Protein AF-A0A9R0I120-F1 (afdb_monomer_lite)

Sequence (129 aa):
FSVPKHRFILWLTMLDRLKTKVRLYKLKVGSDDLCPLCGSMTETINHLFFECHFGAHCKTQIMNWLGFQNSRNSVAALLKWIHRYAKSKFQKATMYTAVACLVYHIWRARNSSVWNAHVPVIKHTVNTI

Foldseek 3Di:
DADPLLVVLLVCLVVQNDPQLVVCVVVVHDDDQAQLQQRPDGGGSLCLQCVPPLNVLLVQVLQVVVVHDDPDSHLVVQLVCLVVPPPDPVSSVVSVRSSSLSSSLSVVQSVCCVPVVDRDDSVVSSVVD

pLDDT: mean 92.54, std 5.35, range [51.47, 97.06]

Structure (mmCIF, N/CA/C/O backbone):
data_AF-A0A9R0I120-F1
#
_entry.id   AF-A0A9R0I120-F1
#
loop_
_atom_site.group_PDB
_atom_site.id
_atom_site.type_symbol
_atom_site.label_atom_id
_atom_site.label_alt_id
_atom_site.label_comp_id
_atom_site.label_asym_id
_atom_site.label_entity_id
_atom_site.label_seq_id
_atom_site.pdbx_PDB_ins_code
_atom_site.Cartn_x
_atom_site.Cartn_y
_atom_site.Cartn_z
_atom_site.occupancy
_atom_site.B_iso_or_equiv
_atom_site.auth_seq_id
_atom_site.auth_comp_id
_atom_site.auth_asym_id
_atom_site.auth_atom_id
_atom_site.pdbx_PDB_model_num
ATOM 1 N N . PHE A 1 1 ? -5.678 -8.903 16.489 1.00 51.47 1 PHE A N 1
ATOM 2 C CA . PHE A 1 1 ? -4.224 -9.147 16.394 1.00 51.47 1 PHE A CA 1
ATOM 3 C C . PHE A 1 1 ? -3.781 -8.850 14.971 1.00 51.47 1 PHE A C 1
ATOM 5 O O . PHE A 1 1 ? -4.481 -9.265 14.061 1.00 51.47 1 PHE A O 1
ATOM 12 N N . SER A 1 2 ? -2.686 -8.113 14.759 1.00 69.44 2 SER A N 1
ATOM 13 C CA . SER A 1 2 ? -2.144 -7.869 13.413 1.00 69.44 2 SER A CA 1
ATOM 14 C C . SER A 1 2 ? -0.853 -8.656 13.205 1.00 69.44 2 SER A C 1
ATOM 16 O O . SER A 1 2 ? 0.029 -8.660 14.066 1.00 69.44 2 SER A O 1
ATOM 18 N N . VAL A 1 3 ? -0.758 -9.339 12.062 1.00 88.38 3 VAL A N 1
ATOM 19 C CA . VAL A 1 3 ? 0.383 -10.192 11.705 1.00 88.38 3 VAL A CA 1
ATOM 20 C C . VAL A 1 3 ? 1.663 -9.340 11.655 1.00 88.38 3 VAL A C 1
ATOM 22 O O . VAL A 1 3 ? 1.656 -8.291 11.000 1.00 88.38 3 VAL A O 1
ATOM 25 N N . PRO A 1 4 ? 2.780 -9.754 12.291 1.00 91.62 4 PRO A N 1
ATOM 26 C CA . PRO A 1 4 ? 4.009 -8.956 12.346 1.00 91.62 4 PRO A CA 1
ATOM 27 C C . PRO A 1 4 ? 4.514 -8.492 10.974 1.00 91.62 4 PRO A C 1
ATOM 29 O O . PRO A 1 4 ? 4.862 -7.324 10.806 1.00 91.62 4 PRO A O 1
ATOM 32 N N . LYS A 1 5 ? 4.457 -9.371 9.961 1.00 92.50 5 LYS A N 1
ATOM 33 C CA . LYS A 1 5 ? 4.834 -9.049 8.574 1.00 92.50 5 LYS A CA 1
ATOM 34 C C . LYS A 1 5 ? 4.011 -7.888 8.001 1.00 92.50 5 LYS A C 1
ATOM 36 O O . LYS A 1 5 ? 4.568 -7.017 7.339 1.00 92.50 5 LYS A O 1
ATOM 41 N N . HIS A 1 6 ? 2.710 -7.831 8.295 1.00 95.50 6 HIS A N 1
ATOM 42 C CA . HIS A 1 6 ? 1.822 -6.780 7.787 1.00 95.50 6 HIS A CA 1
ATOM 43 C C . HIS A 1 6 ? 2.159 -5.432 8.428 1.00 95.50 6 HIS A C 1
ATOM 45 O O . HIS A 1 6 ? 2.283 -4.419 7.741 1.00 95.50 6 HIS A O 1
ATOM 51 N N . ARG A 1 7 ? 2.385 -5.430 9.748 1.00 93.75 7 ARG A N 1
ATOM 52 C CA . ARG A 1 7 ? 2.800 -4.229 10.490 1.00 93.75 7 ARG A CA 1
ATOM 53 C C . ARG A 1 7 ? 4.134 -3.689 9.989 1.00 93.75 7 ARG A C 1
ATOM 55 O O . ARG A 1 7 ? 4.279 -2.480 9.859 1.00 93.75 7 ARG A O 1
ATOM 62 N N . PHE A 1 8 ? 5.086 -4.575 9.708 1.00 95.75 8 PHE A N 1
ATOM 63 C CA . PHE A 1 8 ? 6.408 -4.189 9.228 1.00 95.75 8 PHE A CA 1
ATOM 64 C C . PHE A 1 8 ? 6.346 -3.508 7.856 1.00 95.75 8 PHE A C 1
ATOM 66 O O . PHE A 1 8 ? 6.899 -2.423 7.685 1.00 95.75 8 PHE A O 1
ATOM 73 N N . ILE A 1 9 ? 5.608 -4.085 6.900 1.00 97.00 9 ILE A N 1
ATOM 74 C CA . ILE A 1 9 ? 5.418 -3.457 5.583 1.00 97.00 9 ILE A CA 1
ATOM 75 C C . ILE A 1 9 ? 4.661 -2.132 5.707 1.00 97.00 9 ILE A C 1
ATOM 77 O O . ILE A 1 9 ? 5.053 -1.149 5.078 1.00 97.00 9 ILE A O 1
ATOM 81 N N . LEU A 1 10 ? 3.629 -2.059 6.555 1.00 96.62 10 LEU A N 1
ATOM 82 C CA . LEU A 1 10 ? 2.922 -0.803 6.806 1.00 96.62 10 LEU A CA 1
ATOM 83 C C . LEU A 1 10 ? 3.851 0.270 7.396 1.00 96.62 10 LEU A C 1
ATOM 85 O O . LEU A 1 10 ? 3.807 1.422 6.975 1.00 96.62 10 LEU A O 1
ATOM 89 N N . TRP A 1 11 ? 4.722 -0.097 8.334 1.00 96.69 11 TRP A N 1
ATOM 90 C CA . TRP A 1 11 ? 5.704 0.819 8.912 1.00 96.69 11 TRP A CA 1
ATOM 91 C C . TRP A 1 11 ? 6.698 1.337 7.864 1.00 96.69 11 TRP A C 1
ATOM 93 O O . TRP A 1 11 ? 6.897 2.546 7.761 1.00 96.69 11 TRP A O 1
ATOM 103 N N . LEU A 1 12 ? 7.246 0.457 7.019 1.00 97.00 12 LEU A N 1
ATOM 104 C CA . LEU A 1 12 ? 8.103 0.873 5.901 1.00 97.00 12 LEU A CA 1
ATOM 105 C C . LEU A 1 12 ? 7.367 1.769 4.901 1.00 97.00 12 LEU A C 1
ATOM 107 O O . LEU A 1 12 ? 7.966 2.695 4.360 1.00 97.00 12 LEU A O 1
ATOM 111 N N . THR A 1 13 ? 6.076 1.514 4.679 1.00 96.44 13 THR A N 1
ATOM 112 C CA . THR A 1 13 ? 5.219 2.355 3.832 1.00 96.44 13 THR A CA 1
ATOM 113 C C . THR A 1 13 ? 5.129 3.771 4.392 1.00 96.44 13 THR A C 1
ATOM 115 O O . THR A 1 13 ? 5.295 4.739 3.659 1.00 96.44 13 THR A O 1
ATOM 118 N N . MET A 1 14 ? 4.929 3.901 5.706 1.00 96.00 14 MET A N 1
ATOM 119 C CA . MET A 1 14 ? 4.825 5.199 6.380 1.00 96.00 14 MET A CA 1
ATOM 120 C C . MET A 1 14 ? 6.134 5.990 6.407 1.00 96.00 14 MET A C 1
ATOM 122 O O . MET A 1 14 ? 6.094 7.214 6.490 1.00 96.00 14 MET A O 1
ATOM 126 N N . LEU A 1 15 ? 7.277 5.309 6.338 1.00 95.31 15 LEU A N 1
ATOM 127 C CA . LEU A 1 15 ? 8.597 5.939 6.277 1.00 95.31 15 LEU A CA 1
ATOM 128 C C . LEU A 1 15 ? 9.070 6.237 4.852 1.00 95.31 15 LEU A C 1
ATOM 130 O O . LEU A 1 15 ? 10.201 6.685 4.686 1.00 95.31 15 LEU A O 1
ATOM 134 N N . ASP A 1 16 ? 8.259 5.920 3.842 1.00 93.19 16 ASP A N 1
ATOM 135 C CA . ASP A 1 16 ? 8.680 5.909 2.445 1.00 93.19 16 ASP A CA 1
ATOM 136 C C . ASP A 1 16 ? 9.988 5.126 2.250 1.00 93.19 16 ASP A C 1
ATOM 138 O O . ASP A 1 16 ? 10.972 5.623 1.711 1.00 93.19 16 ASP A O 1
ATOM 142 N N . ARG A 1 17 ? 10.042 3.892 2.781 1.00 94.50 17 ARG A N 1
ATOM 143 C CA . ARG A 1 17 ? 11.224 2.997 2.794 1.00 94.50 17 ARG A CA 1
ATOM 144 C C . ARG A 1 17 ? 11.061 1.710 1.979 1.00 94.50 17 ARG A C 1
ATOM 146 O O . ARG A 1 17 ? 11.949 0.860 1.990 1.00 94.50 17 ARG A O 1
ATOM 153 N N . LEU A 1 18 ? 9.956 1.559 1.252 1.00 94.88 18 LEU A N 1
ATOM 154 C CA . LEU A 1 18 ? 9.762 0.430 0.339 1.00 94.88 18 LEU A CA 1
ATOM 155 C C . LEU A 1 18 ? 10.608 0.576 -0.935 1.00 94.88 18 LEU A C 1
ATOM 157 O O . LEU A 1 18 ? 10.896 1.686 -1.385 1.00 94.88 18 LEU A O 1
ATOM 161 N N . LYS A 1 19 ? 10.992 -0.564 -1.525 1.00 93.75 19 LYS A N 1
ATOM 162 C CA . LYS A 1 19 ? 11.772 -0.654 -2.774 1.00 93.75 19 LYS A CA 1
ATOM 163 C C . LYS A 1 19 ? 10.872 -0.505 -4.008 1.00 93.75 19 LYS A C 1
ATOM 165 O O . LYS A 1 19 ? 10.738 -1.435 -4.806 1.00 93.75 19 LYS A O 1
ATOM 170 N N . THR A 1 20 ? 10.214 0.641 -4.123 1.00 94.25 20 THR A N 1
ATOM 171 C CA . THR A 1 20 ? 9.401 1.000 -5.292 1.00 94.25 20 THR A CA 1
ATOM 172 C C . THR A 1 20 ? 10.272 1.184 -6.539 1.00 94.25 20 THR A C 1
ATOM 174 O O . THR A 1 20 ? 11.457 1.523 -6.426 1.00 94.25 20 THR A O 1
ATOM 177 N N . LYS A 1 21 ? 9.711 0.974 -7.736 1.00 92.88 21 LYS A N 1
ATOM 178 C CA . LYS A 1 21 ? 10.431 1.124 -9.009 1.00 92.88 21 LYS A CA 1
ATOM 179 C C . LYS A 1 21 ? 11.039 2.513 -9.176 1.00 92.88 21 LYS A C 1
ATOM 181 O O . LYS A 1 21 ? 12.201 2.586 -9.547 1.00 92.88 21 LYS A O 1
ATOM 186 N N . VAL A 1 22 ? 10.360 3.590 -8.764 1.00 94.69 22 VAL A N 1
ATOM 187 C CA . VAL A 1 22 ? 10.939 4.951 -8.816 1.00 94.69 22 VAL A CA 1
ATOM 188 C C . VAL A 1 22 ? 12.260 5.076 -8.049 1.00 94.69 22 VAL A C 1
ATOM 190 O O . VAL A 1 22 ? 13.156 5.816 -8.448 1.00 94.69 22 VAL A O 1
ATOM 193 N N . ARG A 1 23 ? 12.426 4.338 -6.945 1.00 93.19 23 ARG A N 1
ATOM 194 C CA . ARG A 1 23 ? 13.666 4.359 -6.156 1.00 93.19 23 ARG A CA 1
ATOM 195 C C . ARG A 1 23 ? 14.731 3.456 -6.740 1.00 93.19 23 ARG A C 1
ATOM 197 O O . ARG A 1 23 ? 15.895 3.836 -6.747 1.00 93.19 23 ARG A O 1
ATOM 204 N N . LEU A 1 24 ? 14.336 2.277 -7.210 1.00 92.88 24 LEU A N 1
ATOM 205 C CA . LEU A 1 24 ? 15.249 1.351 -7.876 1.00 92.88 24 LEU A CA 1
ATOM 206 C C . LEU A 1 24 ? 15.813 1.978 -9.155 1.00 92.88 24 LEU A C 1
ATOM 208 O O . LEU A 1 24 ? 17.024 1.963 -9.350 1.00 92.88 24 LEU A O 1
ATOM 212 N N . TYR A 1 25 ? 14.969 2.653 -9.934 1.00 93.06 25 TYR A N 1
ATOM 213 C CA . TYR A 1 25 ? 15.364 3.373 -11.139 1.00 93.06 25 TYR A CA 1
ATOM 214 C C . TYR A 1 25 ? 16.376 4.490 -10.844 1.00 93.06 25 TYR A C 1
ATOM 216 O O . TYR A 1 25 ? 17.411 4.578 -11.499 1.00 93.06 25 TYR A O 1
ATOM 224 N N .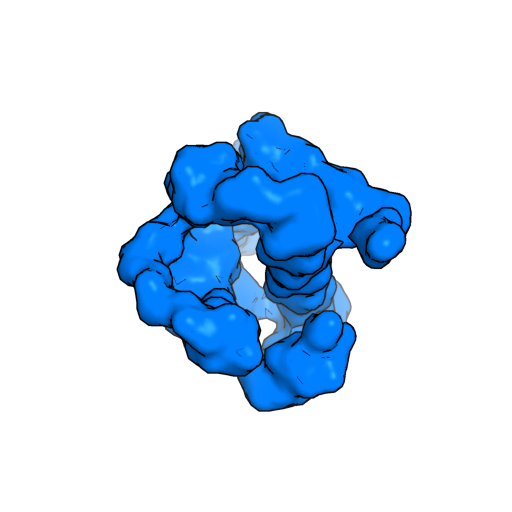 LYS A 1 26 ? 16.169 5.277 -9.774 1.00 92.12 26 LYS A N 1
ATOM 225 C CA . LYS A 1 26 ? 17.160 6.271 -9.302 1.00 92.12 26 LYS A CA 1
ATOM 226 C C . LYS A 1 26 ? 18.510 5.652 -8.919 1.00 92.12 26 LYS A C 1
ATOM 228 O O . LYS A 1 26 ? 19.536 6.312 -9.039 1.00 92.12 26 LYS A O 1
ATOM 233 N N . LEU A 1 27 ? 18.513 4.398 -8.471 1.00 92.56 27 LEU A N 1
ATOM 234 C CA . LEU A 1 27 ? 19.721 3.627 -8.166 1.00 92.56 27 LEU A CA 1
ATOM 235 C C . LEU A 1 27 ? 20.286 2.888 -9.392 1.00 92.56 27 LEU A C 1
ATOM 237 O O . LEU A 1 27 ? 21.201 2.085 -9.234 1.00 92.56 27 LEU A O 1
ATOM 241 N N . LYS A 1 28 ? 19.758 3.145 -10.599 1.00 92.62 28 LYS A N 1
ATOM 242 C CA . LYS A 1 28 ? 20.105 2.449 -11.851 1.00 92.62 28 LYS A CA 1
ATOM 243 C C . LYS A 1 28 ? 19.860 0.934 -11.797 1.00 92.62 28 LYS A C 1
ATOM 245 O O . LYS A 1 28 ? 20.550 0.158 -12.451 1.00 92.62 28 LYS A O 1
ATOM 250 N N . VAL A 1 29 ? 18.870 0.511 -11.010 1.00 89.38 29 VAL A N 1
ATOM 251 C CA . VAL A 1 29 ? 18.419 -0.881 -10.911 1.00 89.38 29 VAL A CA 1
ATOM 252 C C . VAL A 1 29 ? 17.088 -1.021 -11.653 1.00 89.38 29 VAL A C 1
ATOM 254 O O . VAL A 1 29 ? 16.051 -0.574 -11.163 1.00 89.38 29 VAL A O 1
ATOM 257 N N . GLY A 1 30 ? 17.114 -1.681 -12.814 1.00 87.25 30 GLY A N 1
ATOM 258 C CA . GLY A 1 30 ? 15.949 -1.882 -13.686 1.00 87.25 30 GLY A CA 1
ATOM 259 C C . GLY A 1 30 ? 15.895 -0.924 -14.883 1.00 87.25 30 GLY A C 1
ATOM 260 O O . GLY A 1 30 ? 16.670 0.023 -14.966 1.00 87.25 30 GLY A O 1
ATOM 261 N N . SER A 1 31 ? 14.984 -1.204 -15.818 1.00 87.62 31 SER A N 1
ATOM 262 C CA . SER A 1 31 ? 14.823 -0.505 -17.105 1.00 87.62 31 SER A CA 1
ATOM 263 C C . SER A 1 31 ? 13.938 0.741 -17.058 1.00 87.62 31 SER A C 1
ATOM 265 O O . SER A 1 31 ? 14.125 1.660 -17.843 1.00 87.62 31 SER A O 1
ATOM 267 N N . ASP A 1 32 ? 12.956 0.751 -16.162 1.00 93.06 32 ASP A N 1
ATOM 268 C CA . ASP A 1 32 ? 11.870 1.729 -16.095 1.00 93.06 32 ASP A CA 1
ATOM 269 C C . ASP A 1 32 ? 11.448 1.954 -14.638 1.00 93.06 32 ASP A C 1
ATOM 271 O O . ASP A 1 32 ? 11.774 1.158 -13.746 1.00 93.06 32 ASP A O 1
ATOM 275 N N . ASP A 1 33 ? 10.691 3.022 -14.405 1.00 94.75 33 ASP A N 1
ATOM 276 C CA . ASP A 1 33 ? 10.093 3.364 -13.119 1.00 94.75 33 ASP A CA 1
ATOM 277 C C . ASP A 1 33 ? 8.582 3.066 -13.051 1.00 94.75 33 ASP A C 1
ATOM 279 O O . ASP A 1 33 ? 7.928 3.439 -12.071 1.00 94.75 33 ASP A O 1
ATOM 283 N N . LEU A 1 34 ? 8.026 2.379 -14.054 1.00 96.12 34 LEU A N 1
ATOM 284 C CA . LEU A 1 34 ? 6.590 2.152 -14.196 1.00 96.12 34 LEU A CA 1
ATOM 285 C C . LEU A 1 34 ? 6.057 1.178 -13.141 1.00 96.12 34 LEU A C 1
ATOM 287 O O . LEU A 1 34 ? 6.719 0.235 -12.700 1.00 96.12 34 LEU A O 1
ATOM 291 N N . CYS A 1 35 ? 4.810 1.408 -12.738 1.00 96.06 35 CYS A N 1
ATOM 292 C CA . CYS A 1 35 ? 4.088 0.577 -11.790 1.00 96.06 35 CYS A CA 1
ATOM 293 C C . CYS A 1 35 ? 3.898 -0.848 -12.331 1.00 96.06 35 CYS A C 1
ATOM 295 O O . CYS A 1 35 ? 3.181 -1.025 -13.315 1.00 96.06 35 CYS A O 1
ATOM 297 N N . PRO A 1 36 ? 4.415 -1.888 -11.651 1.00 94.38 36 PRO A N 1
ATOM 298 C CA . PRO A 1 36 ? 4.297 -3.271 -12.122 1.00 94.38 36 PRO A CA 1
ATOM 299 C C . PRO A 1 36 ? 2.859 -3.809 -12.165 1.00 94.38 36 PRO A C 1
ATOM 301 O O . PRO A 1 36 ? 2.619 -4.880 -12.711 1.00 94.38 36 PRO A O 1
ATOM 304 N N . LEU A 1 37 ? 1.903 -3.124 -11.530 1.00 94.69 37 LEU A N 1
ATOM 305 C CA . LEU A 1 37 ? 0.509 -3.569 -11.454 1.00 94.69 37 LEU A CA 1
ATOM 306 C C . LEU A 1 37 ? -0.380 -2.971 -12.549 1.00 94.69 37 LEU A C 1
ATOM 308 O O . LEU A 1 37 ? -1.319 -3.632 -12.975 1.00 94.69 37 LEU A O 1
ATOM 312 N N . CYS A 1 38 ? -0.123 -1.733 -12.981 1.00 93.38 38 CYS A N 1
ATOM 313 C CA . CYS A 1 38 ? -0.934 -1.060 -14.005 1.00 93.38 38 CYS A CA 1
ATOM 314 C C . CYS A 1 38 ? -0.157 -0.679 -15.269 1.00 93.38 38 CYS A C 1
ATOM 316 O O . CYS A 1 38 ? -0.777 -0.300 -16.256 1.00 93.38 38 CYS A O 1
ATOM 318 N N . GLY A 1 39 ? 1.177 -0.694 -15.233 1.00 92.81 39 GLY A N 1
ATOM 319 C CA . GLY A 1 39 ? 2.047 -0.328 -16.354 1.00 92.81 39 GLY A CA 1
ATOM 320 C C . GLY A 1 39 ? 1.925 1.117 -16.851 1.00 92.81 39 GLY A C 1
ATOM 321 O O . GLY A 1 39 ? 2.539 1.447 -17.854 1.00 92.81 39 GLY A O 1
ATOM 322 N N . SER A 1 40 ? 1.131 1.972 -16.196 1.00 91.44 40 SER A N 1
ATOM 323 C CA . SER A 1 40 ? 0.684 3.247 -16.786 1.00 91.44 40 SER A CA 1
ATOM 324 C C . SER A 1 40 ? 1.352 4.492 -16.197 1.00 91.44 40 SER A C 1
ATOM 326 O O . SER A 1 40 ? 1.474 5.497 -16.884 1.00 91.44 40 SER A O 1
ATOM 328 N N . MET A 1 41 ? 1.759 4.463 -14.924 1.00 95.00 41 MET A N 1
ATOM 329 C CA . MET A 1 41 ? 2.409 5.597 -14.251 1.00 95.00 41 MET A CA 1
ATOM 330 C C . MET A 1 41 ? 3.585 5.130 -13.396 1.00 95.00 41 MET A C 1
ATOM 332 O O . MET A 1 41 ? 3.659 3.955 -13.028 1.00 95.00 41 MET A O 1
ATOM 336 N N . THR A 1 42 ? 4.473 6.057 -13.036 1.00 96.06 42 THR A N 1
ATOM 337 C CA . THR A 1 42 ? 5.599 5.821 -12.125 1.00 96.06 42 THR A CA 1
ATOM 338 C C . THR A 1 42 ? 5.146 5.214 -10.790 1.00 96.06 42 THR A C 1
ATOM 340 O O . THR A 1 42 ? 4.219 5.702 -10.134 1.00 96.06 42 THR A O 1
ATOM 343 N N . GLU A 1 43 ? 5.832 4.164 -10.334 1.00 96.00 43 GLU A N 1
ATOM 344 C CA . GLU A 1 43 ? 5.555 3.492 -9.063 1.00 96.00 43 GLU A CA 1
ATOM 345 C C . GLU A 1 43 ? 6.032 4.332 -7.867 1.00 96.00 43 GLU A C 1
ATOM 347 O O . GLU A 1 43 ? 7.123 4.134 -7.327 1.00 96.00 43 GLU A O 1
ATOM 352 N N . THR A 1 44 ? 5.205 5.264 -7.407 1.00 95.81 44 THR A N 1
ATOM 353 C CA . THR A 1 44 ? 5.356 5.874 -6.077 1.00 95.81 44 THR A CA 1
ATOM 354 C C . THR A 1 44 ? 4.600 5.058 -5.025 1.00 95.81 44 THR A C 1
ATOM 356 O O . THR A 1 44 ? 3.796 4.191 -5.363 1.00 95.81 44 THR A O 1
ATOM 359 N N . ILE A 1 45 ? 4.819 5.324 -3.732 1.00 95.25 45 ILE A N 1
ATOM 360 C CA . ILE A 1 45 ? 4.027 4.681 -2.669 1.00 95.25 45 ILE A CA 1
ATOM 361 C C . ILE A 1 45 ? 2.540 5.030 -2.789 1.00 95.25 45 ILE A C 1
ATOM 363 O O . ILE A 1 45 ? 1.696 4.138 -2.714 1.00 95.25 45 ILE A O 1
ATOM 367 N N . ASN A 1 46 ? 2.208 6.308 -2.991 1.00 94.38 46 ASN A N 1
ATOM 368 C CA . ASN A 1 46 ? 0.813 6.731 -3.134 1.00 94.38 46 ASN A CA 1
ATOM 369 C C . ASN A 1 46 ? 0.177 6.073 -4.358 1.00 94.38 46 ASN A C 1
ATOM 371 O O . ASN A 1 46 ? -0.907 5.493 -4.239 1.00 94.38 46 ASN A O 1
ATOM 375 N N . HIS A 1 47 ? 0.911 6.058 -5.477 1.00 95.62 47 HIS A N 1
ATOM 376 C CA . HIS A 1 47 ? 0.462 5.391 -6.682 1.00 95.62 47 HIS A CA 1
ATOM 377 C C . HIS A 1 47 ? 0.223 3.908 -6.438 1.00 95.62 47 HIS A C 1
ATOM 379 O O . HIS A 1 47 ? -0.900 3.447 -6.597 1.00 95.62 47 HIS A O 1
ATOM 385 N N . LEU A 1 48 ? 1.228 3.171 -5.970 1.00 96.31 48 LEU A N 1
ATOM 386 C CA . LEU A 1 48 ? 1.125 1.734 -5.745 1.00 96.31 48 LEU A CA 1
ATOM 387 C C . LEU A 1 48 ? -0.093 1.349 -4.895 1.00 96.31 48 LEU A C 1
ATOM 389 O O . LEU A 1 48 ? -0.802 0.401 -5.237 1.00 96.31 48 LEU A O 1
ATOM 393 N N . PHE A 1 49 ? -0.328 2.063 -3.790 1.00 95.50 49 PHE A N 1
ATOM 394 C CA . PHE A 1 49 ? -1.375 1.674 -2.854 1.00 95.50 49 PHE A CA 1
ATOM 395 C C . PHE A 1 49 ? -2.753 2.203 -3.231 1.00 95.50 49 PHE A C 1
ATOM 397 O O . PHE A 1 49 ? -3.663 1.385 -3.293 1.00 95.50 49 PHE A O 1
ATOM 404 N N . PHE A 1 50 ? -2.954 3.507 -3.452 1.00 94.19 50 PHE A N 1
ATOM 405 C CA . PHE A 1 50 ? -4.314 4.072 -3.531 1.00 94.19 50 PHE A CA 1
ATOM 406 C C . PHE A 1 50 ? -4.599 4.978 -4.742 1.00 94.19 50 PHE A C 1
ATOM 408 O O . PHE A 1 50 ? -5.756 5.365 -4.892 1.00 94.19 50 PHE A O 1
ATOM 415 N N . GLU A 1 51 ? -3.630 5.294 -5.609 1.00 94.69 51 GLU A N 1
ATOM 416 C CA . GLU A 1 51 ? -3.913 6.006 -6.879 1.00 94.69 51 GLU A CA 1
ATOM 417 C C . GLU A 1 51 ? -3.899 5.068 -8.096 1.00 94.69 51 GLU A C 1
ATOM 419 O O . GLU A 1 51 ? -4.568 5.323 -9.092 1.00 94.69 51 GLU A O 1
ATOM 424 N N . CYS A 1 52 ? -3.175 3.951 -8.025 1.00 95.19 52 CYS A N 1
ATOM 425 C CA . CYS A 1 52 ? -3.228 2.884 -9.015 1.00 95.19 52 CYS A CA 1
ATOM 426 C C . CYS A 1 52 ? -4.610 2.233 -8.988 1.00 95.19 52 CYS A C 1
ATOM 428 O O . CYS A 1 52 ? -5.109 1.892 -7.913 1.00 95.19 52 CYS A O 1
ATOM 430 N N . HIS A 1 53 ? -5.190 1.980 -10.168 1.00 94.25 53 HIS A N 1
ATOM 431 C CA . HIS A 1 53 ? -6.488 1.313 -10.293 1.00 94.25 53 HIS A CA 1
ATOM 432 C C . HIS A 1 53 ? -6.546 0.021 -9.468 1.00 94.25 53 HIS A C 1
ATOM 434 O O . HIS A 1 53 ? -7.498 -0.180 -8.723 1.00 94.25 53 HIS A O 1
ATOM 440 N N . PHE A 1 54 ? -5.502 -0.816 -9.520 1.00 94.75 54 PHE A N 1
ATOM 441 C CA . PHE A 1 54 ? -5.441 -2.063 -8.754 1.00 94.75 54 PHE A CA 1
ATOM 442 C C . PHE A 1 54 ? -5.605 -1.833 -7.245 1.00 94.75 54 PHE A C 1
ATOM 444 O O . PHE A 1 54 ? -6.474 -2.427 -6.600 1.00 94.75 54 PHE A O 1
ATOM 451 N N . GLY A 1 55 ? -4.770 -0.962 -6.678 1.00 94.62 55 GLY A N 1
ATOM 452 C CA . GLY A 1 55 ? -4.744 -0.709 -5.244 1.00 94.62 55 GLY A CA 1
ATOM 453 C C . GLY A 1 55 ? -5.979 0.054 -4.759 1.00 94.62 55 GLY A C 1
ATOM 454 O O . GLY A 1 55 ? -6.569 -0.305 -3.735 1.00 94.62 55 GLY A O 1
ATOM 455 N N . ALA A 1 56 ? -6.445 1.030 -5.544 1.00 94.44 56 ALA A N 1
ATOM 456 C CA . ALA A 1 56 ? -7.684 1.760 -5.295 1.00 94.44 56 ALA A CA 1
ATOM 457 C C . ALA A 1 56 ? -8.900 0.821 -5.257 1.00 94.44 56 ALA A C 1
ATOM 459 O O . ALA A 1 56 ? -9.722 0.920 -4.346 1.00 94.44 56 ALA A O 1
ATOM 460 N N . HIS A 1 57 ? -8.994 -0.134 -6.188 1.00 94.62 57 HIS A N 1
ATOM 461 C CA . HIS A 1 57 ? -10.101 -1.090 -6.224 1.00 94.62 57 HIS A CA 1
ATOM 462 C C . HIS A 1 57 ? -10.062 -2.059 -5.033 1.00 94.62 57 HIS A C 1
ATOM 464 O O . HIS A 1 57 ? -11.088 -2.270 -4.385 1.00 94.62 57 HIS A O 1
ATOM 470 N N . CYS A 1 58 ? -8.877 -2.584 -4.684 1.00 95.12 58 CYS A N 1
ATOM 471 C CA . CYS A 1 58 ? -8.700 -3.416 -3.487 1.00 95.12 58 CYS A CA 1
ATOM 472 C C . CYS A 1 58 ? -9.138 -2.662 -2.225 1.00 95.12 58 CYS A C 1
ATOM 474 O O . CYS A 1 58 ? -9.902 -3.177 -1.408 1.00 95.12 58 CYS A O 1
ATOM 476 N N . LYS A 1 59 ? -8.697 -1.407 -2.086 1.00 95.00 59 LYS A N 1
ATOM 477 C CA . LYS A 1 59 ? -9.075 -0.537 -0.971 1.00 95.00 59 LYS A CA 1
ATOM 478 C C . LYS A 1 59 ? -10.587 -0.336 -0.910 1.00 95.00 59 LYS A C 1
ATOM 480 O O . LYS A 1 59 ? -11.160 -0.480 0.165 1.00 95.00 59 LYS A O 1
ATOM 485 N N . THR A 1 60 ? -11.227 -0.003 -2.028 1.00 94.25 60 THR A N 1
ATOM 486 C CA . THR A 1 60 ? -12.675 0.233 -2.080 1.00 94.25 60 THR A CA 1
ATOM 487 C C . THR A 1 60 ? -13.460 -1.001 -1.648 1.00 94.25 60 THR A C 1
ATOM 489 O O . THR A 1 60 ? -14.352 -0.875 -0.815 1.00 94.25 60 THR A O 1
ATOM 492 N N . GLN A 1 61 ? -13.096 -2.197 -2.122 1.00 93.94 61 GLN A N 1
ATOM 493 C CA . GLN A 1 61 ? -13.780 -3.432 -1.720 1.00 93.94 61 GLN A CA 1
ATOM 494 C C . GLN A 1 61 ? -13.634 -3.714 -0.218 1.00 93.94 61 GLN A C 1
ATOM 496 O O . GLN A 1 61 ? -14.632 -3.977 0.448 1.00 93.94 61 GLN A O 1
ATOM 501 N N . ILE A 1 62 ? -12.425 -3.575 0.337 1.00 93.69 62 ILE A N 1
ATOM 502 C CA . ILE A 1 62 ? -12.189 -3.786 1.775 1.00 93.69 62 ILE A CA 1
ATOM 503 C C . ILE A 1 62 ? -12.895 -2.731 2.632 1.00 93.69 62 ILE A C 1
ATOM 505 O O . ILE A 1 62 ? -13.465 -3.058 3.669 1.00 93.69 62 ILE A O 1
ATOM 509 N N . MET A 1 63 ? -12.891 -1.463 2.217 1.00 92.38 63 MET A N 1
ATOM 510 C CA . MET A 1 63 ? -13.580 -0.400 2.958 1.00 92.38 63 MET A CA 1
ATOM 511 C C . MET A 1 63 ? -15.098 -0.592 2.922 1.00 92.38 63 MET A C 1
ATOM 513 O O . MET A 1 63 ? -15.734 -0.477 3.968 1.00 92.38 63 MET A O 1
ATOM 517 N N . ASN A 1 64 ? -15.6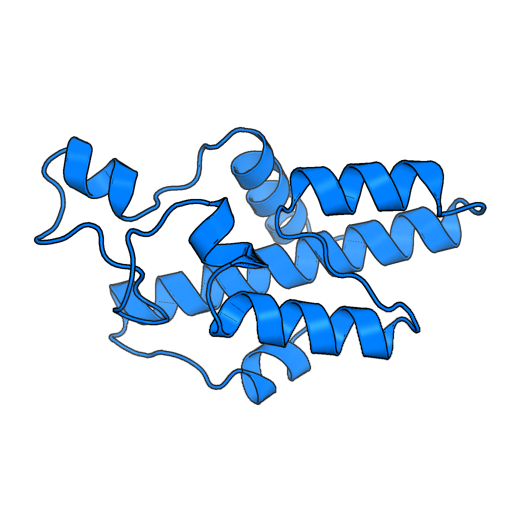59 -0.968 1.770 1.00 93.06 64 ASN A N 1
ATOM 518 C CA . ASN A 1 64 ? -17.080 -1.288 1.639 1.00 93.06 64 AS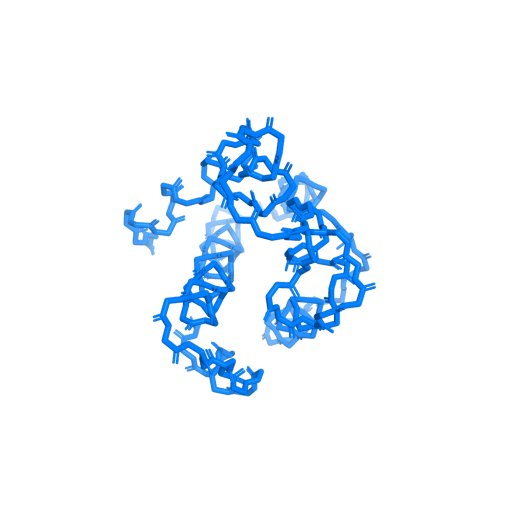N A CA 1
ATOM 519 C C . ASN A 1 64 ? -17.468 -2.495 2.500 1.00 93.06 64 ASN A C 1
ATOM 521 O O . ASN A 1 64 ? -18.490 -2.444 3.178 1.00 93.06 64 ASN A O 1
ATOM 525 N N . TRP A 1 65 ? -16.637 -3.542 2.534 1.00 91.62 65 TRP A N 1
ATOM 526 C CA . TRP A 1 65 ? -16.845 -4.703 3.405 1.00 91.62 65 TRP A CA 1
ATOM 527 C C . TRP A 1 65 ? -16.848 -4.326 4.895 1.00 91.62 65 TRP A C 1
ATOM 529 O O . TRP A 1 65 ? -17.644 -4.848 5.668 1.00 91.62 65 TRP A O 1
ATOM 539 N N . LEU A 1 66 ? -16.022 -3.354 5.292 1.00 90.44 66 LEU A N 1
ATOM 540 C CA . LEU A 1 66 ? -16.029 -2.786 6.643 1.00 90.44 66 LEU A CA 1
ATOM 541 C C . LEU A 1 66 ? -17.181 -1.791 6.899 1.00 90.44 66 LEU A C 1
ATOM 543 O O . LEU A 1 66 ? -17.298 -1.291 8.016 1.00 90.44 66 LEU A O 1
ATOM 547 N N . GLY A 1 67 ? -18.008 -1.483 5.895 1.00 90.50 67 GLY A N 1
ATOM 548 C CA . GLY A 1 67 ? -19.128 -0.543 6.003 1.00 90.50 67 GLY A CA 1
ATOM 549 C C . GLY A 1 67 ? -18.743 0.934 5.866 1.00 90.50 67 GLY A C 1
ATOM 550 O O . GLY A 1 67 ? -19.459 1.801 6.365 1.00 90.50 67 GLY A O 1
ATOM 551 N N . PHE A 1 68 ? -17.619 1.252 5.212 1.00 86.94 68 PHE A N 1
ATOM 552 C CA . PHE A 1 68 ? -17.131 2.626 5.059 1.00 86.94 68 PHE A CA 1
ATOM 553 C C . PHE A 1 68 ? -16.890 3.008 3.600 1.00 86.94 68 PHE A C 1
ATOM 555 O O . PHE A 1 68 ? -16.180 2.326 2.868 1.00 86.94 68 PHE A O 1
ATOM 562 N N . GLN A 1 69 ? -17.364 4.189 3.210 1.00 82.44 69 GLN A N 1
ATOM 563 C CA . GLN A 1 69 ? -16.967 4.821 1.953 1.00 82.44 69 GLN A CA 1
ATOM 564 C C . GLN A 1 69 ? -15.812 5.794 2.203 1.00 82.44 69 GLN A C 1
ATOM 566 O O . GLN A 1 69 ? -15.849 6.619 3.120 1.00 82.44 69 GLN A O 1
ATOM 571 N N . ASN A 1 70 ? -14.737 5.683 1.420 1.00 79.62 70 ASN A N 1
ATOM 572 C CA . ASN A 1 70 ? -13.532 6.474 1.648 1.00 79.62 70 ASN A CA 1
ATOM 573 C C . ASN A 1 70 ? -12.803 6.807 0.339 1.00 79.62 70 ASN A C 1
ATOM 575 O O . ASN A 1 70 ? -12.262 5.920 -0.318 1.00 79.62 70 ASN A O 1
ATOM 579 N N . SER A 1 71 ? -12.680 8.100 0.034 1.00 82.75 71 SER A N 1
ATOM 580 C CA . SER A 1 71 ? -12.012 8.638 -1.163 1.00 82.75 71 SER A CA 1
ATOM 581 C C . SER A 1 71 ? -10.522 8.973 -0.979 1.00 82.75 71 SER A C 1
ATOM 583 O O . SER A 1 71 ? -9.885 9.495 -1.885 1.00 82.75 71 SER A O 1
ATOM 585 N N . ARG A 1 72 ? -9.923 8.684 0.186 1.00 89.62 72 ARG A N 1
ATOM 586 C CA . ARG A 1 72 ? -8.526 9.062 0.487 1.00 89.62 72 ARG A CA 1
ATOM 587 C C . ARG A 1 72 ? -7.527 8.283 -0.365 1.00 89.62 72 ARG A C 1
ATOM 589 O O . ARG A 1 72 ? -7.549 7.057 -0.376 1.00 89.62 72 ARG A O 1
ATOM 596 N N . ASN A 1 73 ? -6.602 8.991 -0.985 1.00 89.38 73 ASN A N 1
ATOM 597 C CA . ASN A 1 73 ? -5.627 8.465 -1.939 1.00 89.38 73 ASN A CA 1
ATOM 598 C C . ASN A 1 73 ? -4.233 8.193 -1.338 1.00 89.38 73 ASN A C 1
ATOM 600 O O . ASN A 1 73 ? -3.301 7.888 -2.067 1.00 89.38 73 ASN A O 1
ATOM 604 N N . SER A 1 74 ? -4.062 8.272 -0.012 1.00 94.12 74 SER A N 1
ATOM 605 C CA . SER A 1 74 ? -2.812 7.866 0.648 1.00 94.12 74 SER A CA 1
ATOM 606 C C . SER A 1 74 ? -3.041 7.051 1.919 1.00 94.12 74 SER A C 1
ATOM 608 O O . SER A 1 74 ? -4.014 7.253 2.658 1.00 94.12 74 SER A O 1
ATOM 610 N N . VAL A 1 75 ? -2.111 6.130 2.192 1.00 95.50 75 VAL A N 1
ATOM 611 C CA . VAL A 1 75 ? -2.099 5.298 3.408 1.00 95.50 75 VAL A CA 1
ATOM 612 C C . VAL A 1 75 ? -2.058 6.183 4.651 1.00 95.50 75 VAL A C 1
ATOM 614 O O . VAL A 1 75 ? -2.852 6.000 5.574 1.00 95.50 75 VAL A O 1
ATOM 617 N N . ALA A 1 76 ? -1.220 7.220 4.637 1.00 95.69 76 ALA A N 1
ATOM 618 C CA . ALA A 1 76 ? -1.117 8.178 5.729 1.00 95.69 76 ALA A CA 1
ATOM 619 C C . ALA A 1 76 ? -2.441 8.918 5.995 1.00 95.69 76 ALA A C 1
ATOM 621 O O . ALA A 1 76 ? -2.869 9.017 7.149 1.00 95.69 76 ALA A O 1
ATOM 622 N N . ALA A 1 77 ? -3.121 9.416 4.953 1.00 95.25 77 ALA A N 1
ATOM 623 C CA . ALA A 1 77 ? -4.407 10.098 5.117 1.00 95.25 77 ALA A CA 1
ATOM 624 C C . ALA A 1 77 ? -5.489 9.153 5.654 1.00 95.25 77 ALA A C 1
ATOM 626 O O . ALA A 1 77 ? -6.285 9.549 6.512 1.00 95.25 77 ALA A O 1
ATOM 627 N N . LEU A 1 78 ? -5.505 7.900 5.189 1.00 95.06 78 LEU A N 1
ATOM 628 C CA . LEU A 1 78 ? -6.429 6.878 5.669 1.00 95.06 78 LEU A CA 1
ATOM 629 C C . LEU A 1 78 ? -6.216 6.573 7.158 1.00 95.06 78 LEU A C 1
ATOM 631 O O . LEU A 1 78 ? -7.176 6.615 7.925 1.00 95.06 78 LEU A O 1
ATOM 635 N N . LEU A 1 79 ? -4.972 6.346 7.588 1.00 95.00 79 LEU A N 1
ATOM 636 C CA . LEU A 1 79 ? -4.644 6.082 8.994 1.00 95.00 79 LEU A CA 1
ATOM 637 C C . LEU A 1 79 ? -4.968 7.275 9.906 1.00 95.00 79 LEU A C 1
ATOM 639 O O . LEU A 1 79 ? -5.506 7.080 10.999 1.00 95.00 79 LEU A O 1
ATOM 643 N N . LYS A 1 80 ? -4.688 8.508 9.454 1.00 95.38 80 LYS A N 1
ATOM 644 C CA . LYS A 1 80 ? -5.061 9.741 10.172 1.00 95.38 80 LYS A CA 1
ATOM 645 C C . LYS A 1 80 ? -6.576 9.863 10.332 1.00 95.38 80 LYS A C 1
ATOM 647 O O . LYS A 1 80 ? -7.048 10.296 11.380 1.00 95.38 80 LYS A O 1
ATOM 652 N N . TRP A 1 81 ? -7.344 9.480 9.315 1.00 94.75 81 TRP A N 1
ATOM 653 C CA . TRP A 1 81 ? -8.799 9.460 9.418 1.00 94.75 81 TRP A CA 1
ATOM 654 C C . TRP A 1 81 ? -9.297 8.388 10.381 1.00 94.75 81 TRP A C 1
ATOM 656 O O . TRP A 1 81 ? -10.090 8.721 11.254 1.00 94.75 81 TRP A O 1
ATOM 666 N N . ILE A 1 82 ? -8.784 7.155 10.299 1.00 93.81 82 ILE A N 1
ATOM 667 C CA . ILE A 1 82 ? -9.121 6.078 11.248 1.00 93.81 82 ILE A CA 1
ATOM 668 C C . ILE A 1 82 ? -8.872 6.541 12.683 1.00 93.81 82 ILE A C 1
ATOM 670 O O . ILE A 1 82 ? -9.703 6.320 13.560 1.00 93.81 82 ILE A O 1
ATOM 674 N N . HIS A 1 83 ? -7.752 7.231 12.915 1.00 93.69 83 HIS A N 1
ATOM 675 C CA . HIS A 1 83 ? -7.402 7.736 14.236 1.00 93.69 83 HIS A CA 1
ATOM 676 C C . HIS A 1 83 ? -8.479 8.654 14.836 1.00 93.69 83 HIS A C 1
ATOM 678 O O . HIS A 1 83 ? -8.760 8.537 16.031 1.00 93.69 83 HIS A O 1
ATOM 684 N N . ARG A 1 84 ? -9.064 9.535 14.009 1.00 93.44 84 ARG A N 1
ATOM 685 C CA . ARG A 1 84 ? -10.097 10.511 14.399 1.00 93.44 84 ARG A CA 1
ATOM 686 C C . ARG A 1 84 ? -11.511 9.934 14.402 1.00 93.44 84 ARG A C 1
ATOM 688 O O . ARG A 1 84 ? -12.335 10.355 15.200 1.00 93.44 84 ARG A O 1
ATOM 695 N N . TYR A 1 85 ? -11.798 9.022 13.480 1.00 90.88 85 TYR A N 1
ATOM 696 C CA . TYR A 1 85 ? -13.138 8.487 13.261 1.00 90.88 85 TYR A CA 1
ATOM 697 C C . TYR A 1 85 ? -13.484 7.363 14.240 1.00 90.88 85 TYR A C 1
ATOM 699 O O . TYR A 1 85 ? -14.588 7.331 14.780 1.00 90.88 85 TYR A O 1
ATOM 707 N N . ALA A 1 86 ? -12.549 6.436 14.470 1.00 91.00 86 ALA A N 1
ATOM 708 C CA . ALA A 1 86 ? -12.819 5.260 15.281 1.00 91.00 86 ALA A CA 1
ATOM 709 C C . ALA A 1 86 ? -12.968 5.637 16.761 1.00 91.00 86 ALA A C 1
ATOM 711 O O . ALA A 1 86 ? -12.012 6.112 17.383 1.00 91.00 86 ALA A O 1
ATOM 712 N N . LYS A 1 87 ? -14.157 5.386 17.321 1.00 91.81 87 LYS A N 1
ATOM 713 C CA . LYS A 1 87 ? -14.501 5.774 18.698 1.00 91.81 87 LYS A CA 1
ATOM 714 C C . LYS A 1 87 ? -14.086 4.733 19.730 1.00 91.81 87 LYS A C 1
ATOM 716 O O . LYS A 1 87 ? -13.680 5.091 20.830 1.00 91.81 87 LYS A O 1
ATOM 721 N N . SER A 1 88 ? -14.150 3.447 19.379 1.00 94.69 88 SER A N 1
ATOM 722 C CA . SER A 1 88 ? -13.776 2.360 20.287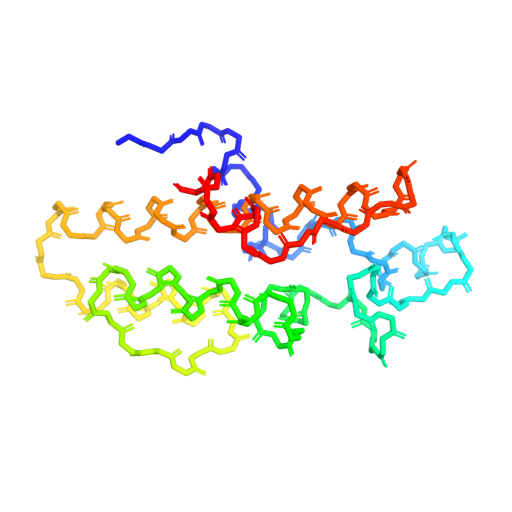 1.00 94.69 88 SER A CA 1
ATOM 723 C C . SER A 1 88 ? -12.380 1.811 19.992 1.00 94.69 88 SER A C 1
ATOM 725 O O . SER A 1 88 ? -11.904 1.812 18.851 1.00 94.69 88 SER A O 1
ATOM 727 N N . LYS A 1 89 ? -11.725 1.277 21.032 1.00 93.12 89 LYS A N 1
ATOM 728 C CA . LYS A 1 89 ? -10.432 0.582 20.906 1.00 93.12 89 LYS A CA 1
ATOM 729 C C . LYS A 1 89 ? -10.521 -0.591 19.927 1.00 93.12 89 LYS A C 1
ATOM 731 O O . LYS A 1 89 ? -9.610 -0.781 19.126 1.00 93.12 89 LYS A O 1
ATOM 736 N N . PHE A 1 90 ? -11.627 -1.336 19.972 1.00 92.25 90 PHE A N 1
ATOM 737 C CA . PHE A 1 90 ? -11.879 -2.463 19.078 1.00 92.25 90 PHE A CA 1
ATOM 738 C C . PHE A 1 90 ? -11.983 -2.009 17.620 1.00 92.25 90 PHE A C 1
ATOM 740 O O . PHE A 1 90 ? -11.221 -2.482 16.783 1.00 92.25 90 PHE A O 1
ATOM 747 N N . GLN A 1 91 ? -12.833 -1.020 17.327 1.00 92.19 91 GLN A N 1
ATOM 748 C CA . GLN A 1 91 ? -12.999 -0.484 15.973 1.00 92.19 91 GLN A CA 1
ATOM 749 C C . GLN A 1 91 ? -11.669 0.032 15.413 1.00 92.19 91 GLN A C 1
ATOM 751 O O . GLN A 1 91 ? -11.286 -0.308 14.294 1.00 92.19 91 GLN A O 1
ATOM 756 N N . LYS A 1 92 ? -10.921 0.796 16.218 1.00 93.06 92 LYS A N 1
ATOM 757 C CA . LYS A 1 92 ? -9.607 1.326 15.836 1.00 93.06 92 LYS A CA 1
ATOM 758 C C . LYS A 1 92 ? -8.618 0.199 15.516 1.00 93.06 92 LYS A C 1
ATOM 760 O O . LYS A 1 92 ? -7.938 0.253 14.492 1.00 93.06 92 LYS A O 1
ATOM 765 N N . ALA A 1 93 ? -8.566 -0.841 16.349 1.00 93.44 93 ALA A N 1
ATOM 766 C CA . ALA A 1 93 ? -7.704 -1.999 16.126 1.00 93.44 93 ALA A CA 1
ATOM 767 C C . ALA A 1 93 ? -8.085 -2.784 14.859 1.00 93.44 93 ALA A C 1
ATOM 769 O O . ALA A 1 93 ? -7.196 -3.147 14.084 1.00 93.44 93 ALA A O 1
ATOM 770 N N . THR A 1 94 ? -9.379 -3.009 14.619 1.00 93.44 94 THR A N 1
ATOM 771 C CA . THR A 1 94 ? -9.884 -3.705 13.427 1.00 93.44 94 THR A CA 1
ATOM 772 C C . THR A 1 94 ? -9.533 -2.939 12.157 1.00 93.44 94 THR A C 1
ATOM 774 O O . THR A 1 94 ? -8.917 -3.500 11.253 1.00 93.44 94 THR A O 1
ATOM 777 N N . MET A 1 95 ? -9.806 -1.632 12.115 1.00 94.00 95 MET A N 1
ATOM 778 C CA . MET A 1 95 ? -9.508 -0.802 10.943 1.00 94.00 95 MET A CA 1
ATOM 779 C C . MET A 1 95 ? -8.003 -0.714 10.661 1.00 94.00 95 MET A C 1
ATOM 781 O O . MET A 1 95 ? -7.587 -0.845 9.511 1.00 94.00 95 MET A O 1
ATOM 785 N N . TYR A 1 96 ? -7.162 -0.546 11.687 1.00 95.06 96 TYR A N 1
ATOM 786 C CA . TYR A 1 96 ? -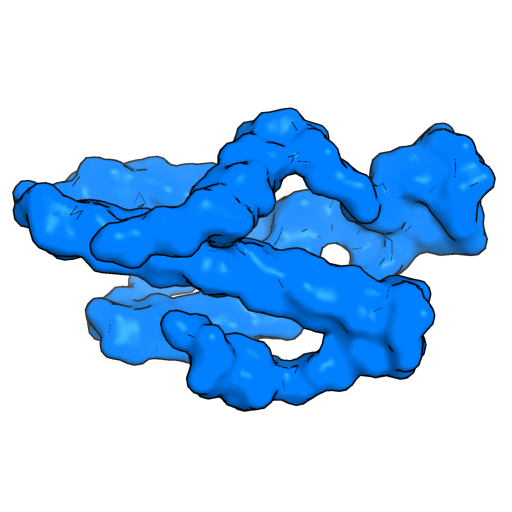5.708 -0.569 11.489 1.00 95.06 96 TYR A CA 1
ATOM 787 C C . TYR A 1 96 ? -5.198 -1.925 11.006 1.00 95.06 96 TYR A C 1
ATOM 789 O O . TYR A 1 96 ? -4.296 -1.974 10.170 1.00 95.06 96 TYR A O 1
ATOM 797 N N . THR A 1 97 ? -5.782 -3.018 11.497 1.00 94.81 97 THR A N 1
ATOM 798 C CA . THR A 1 97 ? -5.428 -4.369 11.047 1.00 94.81 97 THR A CA 1
ATOM 799 C C . THR A 1 97 ? -5.808 -4.571 9.583 1.00 94.81 97 THR A C 1
ATOM 801 O O . THR A 1 97 ? -4.975 -5.046 8.814 1.00 94.81 97 THR A O 1
ATOM 804 N N . ALA A 1 98 ? -6.998 -4.126 9.173 1.00 94.38 98 ALA A N 1
ATOM 805 C CA . ALA A 1 98 ? -7.443 -4.198 7.785 1.00 94.38 98 ALA A CA 1
ATOM 806 C C . ALA A 1 98 ? -6.546 -3.382 6.843 1.00 94.38 98 ALA A C 1
ATOM 808 O O . ALA A 1 98 ? -6.152 -3.877 5.791 1.00 94.38 98 ALA A O 1
ATOM 809 N N . VAL A 1 99 ? -6.141 -2.166 7.237 1.00 95.19 99 VAL A N 1
ATOM 810 C CA . VAL A 1 99 ? -5.200 -1.361 6.436 1.00 95.19 99 VAL A CA 1
ATOM 811 C C . VAL A 1 99 ? -3.830 -2.028 6.340 1.00 95.19 99 VAL A C 1
ATOM 813 O O . VAL A 1 99 ? -3.250 -2.064 5.258 1.00 95.19 99 VAL A O 1
ATOM 816 N N . ALA A 1 100 ? -3.312 -2.582 7.441 1.00 96.31 100 ALA A N 1
ATOM 817 C CA . ALA A 1 100 ? -2.043 -3.308 7.418 1.00 96.31 100 ALA A CA 1
ATOM 818 C C . ALA A 1 100 ? -2.108 -4.538 6.496 1.00 96.31 100 ALA A C 1
ATOM 820 O O . ALA A 1 100 ? -1.162 -4.790 5.751 1.00 96.31 100 ALA A O 1
ATOM 821 N N . CYS A 1 101 ? -3.223 -5.275 6.527 1.00 95.94 101 CYS A N 1
ATOM 822 C CA . CYS A 1 101 ? -3.473 -6.414 5.649 1.00 95.94 101 CYS A CA 1
ATOM 823 C C . CYS A 1 101 ? -3.522 -5.974 4.180 1.00 95.94 101 CYS A C 1
ATOM 825 O O . CYS A 1 101 ? -2.722 -6.433 3.370 1.00 95.94 101 CYS A O 1
ATOM 827 N N . LEU A 1 102 ? -4.351 -4.982 3.857 1.00 95.81 102 LEU A N 1
ATOM 828 C CA . LEU A 1 102 ? -4.470 -4.420 2.512 1.00 95.81 102 LEU A CA 1
ATOM 829 C C . LEU A 1 102 ? -3.116 -3.990 1.929 1.00 95.81 102 LEU A C 1
ATOM 831 O O . LEU A 1 102 ? -2.758 -4.387 0.822 1.00 95.81 102 LEU A O 1
ATOM 835 N N . VAL A 1 103 ? -2.339 -3.221 2.694 1.00 97.00 103 VAL A N 1
ATOM 836 C CA . VAL A 1 103 ? -1.002 -2.766 2.287 1.00 97.00 103 VAL A CA 1
ATOM 837 C C . VAL A 1 103 ? -0.063 -3.952 2.054 1.00 97.00 103 VAL A C 1
ATOM 839 O O . VAL A 1 103 ? 0.651 -3.988 1.053 1.00 97.00 103 VAL A O 1
ATOM 842 N N . TYR A 1 104 ? -0.081 -4.956 2.929 1.00 96.75 104 TYR A N 1
ATOM 843 C CA . TYR A 1 104 ? 0.740 -6.151 2.752 1.00 96.75 104 TYR A CA 1
ATOM 844 C C . TYR A 1 104 ? 0.374 -6.938 1.487 1.00 96.75 104 TYR A C 1
ATOM 846 O O . TYR A 1 104 ? 1.265 -7.298 0.718 1.00 96.75 104 TYR A O 1
ATOM 854 N N . HIS A 1 105 ? -0.914 -7.186 1.248 1.00 96.06 105 HIS A N 1
ATOM 855 C CA . HIS A 1 105 ? -1.369 -7.978 0.105 1.00 96.06 105 HIS A CA 1
ATOM 856 C C . HIS A 1 105 ? -1.143 -7.254 -1.229 1.00 96.06 105 HIS A C 1
ATOM 858 O O . HIS A 1 105 ? -0.695 -7.890 -2.183 1.00 96.06 105 HIS A O 1
ATOM 864 N N . ILE A 1 106 ? -1.321 -5.927 -1.288 1.00 96.69 106 ILE A N 1
ATOM 865 C CA . ILE A 1 106 ? -0.942 -5.128 -2.468 1.00 96.69 106 ILE A CA 1
ATOM 866 C C . ILE A 1 106 ? 0.574 -5.196 -2.701 1.00 96.69 106 ILE A C 1
ATOM 868 O O . ILE A 1 106 ? 1.020 -5.434 -3.823 1.00 96.69 106 ILE A O 1
ATOM 872 N N . TRP A 1 107 ? 1.382 -5.046 -1.646 1.00 97.06 107 TRP A N 1
ATOM 873 C CA . TRP A 1 107 ? 2.840 -5.159 -1.759 1.00 97.06 107 TRP A CA 1
ATOM 874 C C . TRP A 1 107 ? 3.276 -6.551 -2.239 1.00 97.06 107 TRP A C 1
ATOM 876 O O . TRP A 1 107 ? 4.169 -6.680 -3.079 1.00 97.06 107 TRP A O 1
ATOM 886 N N . ARG A 1 108 ? 2.619 -7.607 -1.750 1.00 95.62 108 ARG A N 1
ATOM 887 C CA . ARG A 1 108 ? 2.845 -8.988 -2.193 1.00 95.62 108 ARG A CA 1
ATOM 888 C C . ARG A 1 108 ? 2.467 -9.181 -3.663 1.00 95.62 108 ARG A C 1
ATOM 890 O O . ARG A 1 108 ? 3.259 -9.765 -4.398 1.00 95.62 108 ARG A O 1
ATOM 897 N N . ALA A 1 109 ? 1.314 -8.668 -4.091 1.00 95.81 109 ALA A N 1
ATOM 898 C CA . ALA A 1 109 ? 0.873 -8.702 -5.486 1.00 95.81 109 ALA A CA 1
ATOM 899 C C . ALA A 1 109 ? 1.886 -8.014 -6.410 1.00 95.81 109 ALA A C 1
ATOM 901 O O . ALA A 1 109 ? 2.316 -8.591 -7.408 1.00 95.81 109 ALA A O 1
ATOM 902 N N . ARG A 1 110 ? 2.351 -6.821 -6.023 1.00 95.56 110 ARG A N 1
ATOM 903 C CA . ARG A 1 110 ? 3.398 -6.090 -6.743 1.00 95.56 110 ARG A CA 1
ATOM 904 C C . ARG A 1 110 ? 4.683 -6.897 -6.856 1.00 95.56 110 ARG A C 1
ATOM 906 O O . ARG A 1 110 ? 5.264 -6.961 -7.932 1.00 95.56 110 ARG A O 1
ATOM 913 N N . ASN A 1 111 ? 5.145 -7.513 -5.769 1.00 95.38 111 ASN A N 1
ATOM 914 C CA . ASN A 1 111 ? 6.366 -8.319 -5.812 1.00 95.38 111 ASN A CA 1
ATOM 915 C C . ASN A 1 111 ? 6.202 -9.556 -6.699 1.00 95.38 111 ASN A C 1
ATOM 917 O O . ASN A 1 111 ? 7.139 -9.907 -7.405 1.00 95.38 111 ASN A O 1
ATOM 921 N N . SER A 1 112 ? 5.022 -10.177 -6.719 1.00 94.56 112 SER A N 1
ATOM 922 C CA . SER A 1 112 ? 4.734 -11.256 -7.666 1.00 94.56 112 SER A CA 1
ATOM 923 C C . SER A 1 112 ? 4.805 -10.778 -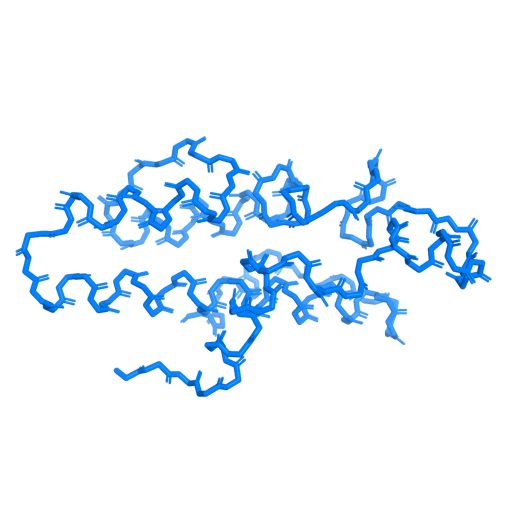9.117 1.00 94.56 112 SER A C 1
ATOM 925 O O . SER A 1 112 ? 5.350 -11.487 -9.956 1.00 94.56 112 SER A O 1
ATOM 927 N N . SER A 1 113 ? 4.328 -9.565 -9.411 1.00 93.94 113 SER A N 1
ATOM 928 C CA . SER A 1 113 ? 4.461 -8.990 -10.754 1.00 93.94 113 SER A CA 1
ATOM 929 C C . SER A 1 113 ? 5.932 -8.804 -11.139 1.00 93.94 113 SER A C 1
ATOM 931 O O . SER A 1 113 ? 6.350 -9.230 -12.209 1.00 93.94 113 SER A O 1
ATOM 933 N N . VAL A 1 114 ? 6.750 -8.262 -10.231 1.00 92.75 114 VAL A N 1
ATOM 934 C CA . VAL A 1 114 ? 8.174 -7.995 -10.502 1.00 92.75 114 VAL A CA 1
ATOM 935 C C . VAL A 1 114 ? 9.000 -9.273 -10.662 1.00 92.75 114 VAL A C 1
ATOM 937 O O . VAL A 1 114 ? 9.825 -9.342 -11.565 1.00 92.75 114 VAL A O 1
ATOM 940 N N . TRP A 1 115 ? 8.819 -10.261 -9.783 1.00 91.88 115 TRP A N 1
ATOM 941 C CA . TRP A 1 115 ? 9.704 -11.433 -9.722 1.00 91.88 115 TRP A CA 1
ATOM 942 C C . TRP A 1 115 ? 9.181 -12.646 -10.491 1.00 91.88 115 TRP A C 1
ATOM 944 O O . TRP A 1 115 ? 9.980 -13.457 -10.943 1.00 91.88 115 TRP A O 1
ATOM 954 N N . ASN A 1 116 ? 7.860 -12.764 -10.647 1.00 93.38 116 ASN A N 1
ATOM 955 C CA . ASN A 1 116 ? 7.218 -13.917 -11.285 1.00 93.38 116 ASN A CA 1
ATOM 956 C C . ASN A 1 116 ? 6.485 -13.545 -12.583 1.00 93.38 116 ASN A C 1
ATOM 958 O O . ASN A 1 116 ? 5.751 -14.379 -13.105 1.00 93.38 116 ASN A O 1
ATOM 962 N N . ALA A 1 117 ? 6.603 -12.295 -13.055 1.00 89.81 117 ALA A N 1
ATOM 963 C CA . ALA A 1 117 ? 5.843 -11.766 -14.194 1.00 89.81 117 ALA A CA 1
ATOM 964 C C . ALA A 1 117 ? 4.323 -12.023 -14.082 1.00 89.81 117 ALA A C 1
ATOM 966 O O . ALA A 1 117 ? 3.626 -12.215 -15.076 1.00 89.81 117 ALA A O 1
ATOM 967 N N . HIS A 1 118 ? 3.804 -12.052 -12.848 1.00 90.56 118 HIS A N 1
ATOM 968 C CA . HIS A 1 118 ? 2.425 -12.431 -12.554 1.00 90.56 118 HIS A CA 1
ATOM 969 C C . HIS A 1 118 ? 1.705 -11.338 -11.766 1.00 90.56 118 HIS A C 1
ATOM 971 O O . HIS A 1 118 ? 2.003 -11.110 -10.588 1.00 90.56 118 HIS A O 1
ATOM 977 N N . VAL A 1 119 ? 0.708 -10.714 -12.395 1.00 90.00 119 VAL A N 1
ATOM 978 C CA . VAL A 1 119 ? -0.222 -9.790 -11.737 1.00 90.00 119 VAL A CA 1
ATOM 979 C C . VAL A 1 119 ? -1.452 -10.582 -11.276 1.00 90.00 119 VAL A C 1
ATOM 981 O O . VAL A 1 119 ? -2.212 -11.061 -12.120 1.00 90.00 119 VAL A O 1
ATOM 984 N N . PRO A 1 120 ? -1.680 -10.739 -9.959 1.00 87.69 120 PRO A N 1
ATOM 985 C CA . PRO A 1 120 ? -2.859 -11.444 -9.474 1.00 87.69 120 PRO A CA 1
ATOM 986 C C . PRO A 1 120 ? -4.128 -10.642 -9.766 1.00 87.69 120 PRO A C 1
ATOM 988 O O . PRO A 1 120 ? -4.111 -9.417 -9.832 1.00 87.69 120 PRO A O 1
ATOM 991 N N . VAL A 1 121 ? -5.266 -11.325 -9.872 1.00 90.19 121 VAL A N 1
ATOM 992 C CA . VAL A 1 121 ? -6.566 -10.661 -10.046 1.00 90.19 121 VAL A CA 1
ATOM 993 C C . VAL A 1 121 ? -6.955 -9.927 -8.756 1.00 90.19 121 VAL A C 1
ATOM 995 O O . VAL A 1 121 ? -6.762 -10.445 -7.652 1.00 90.19 121 VAL A O 1
ATOM 998 N N . ILE A 1 122 ? -7.561 -8.740 -8.880 1.00 89.81 122 ILE A N 1
ATOM 999 C CA . ILE A 1 122 ? -8.037 -7.921 -7.745 1.00 89.81 122 ILE A CA 1
ATOM 1000 C C . ILE A 1 122 ? -8.899 -8.757 -6.788 1.00 89.81 122 ILE A C 1
ATOM 1002 O O . ILE A 1 122 ? -8.624 -8.799 -5.593 1.00 89.81 122 ILE A O 1
ATOM 1006 N N . LYS A 1 123 ? -9.885 -9.495 -7.320 1.00 87.44 123 LYS A N 1
ATOM 1007 C CA . LYS A 1 123 ? -10.775 -10.365 -6.533 1.00 87.44 123 LYS A CA 1
ATOM 1008 C C . LYS A 1 123 ? -10.004 -11.411 -5.723 1.00 87.44 123 LYS A C 1
ATOM 1010 O O . LYS A 1 123 ? -10.326 -11.642 -4.565 1.00 87.44 123 LYS A O 1
ATOM 1015 N N . HIS A 1 124 ? -8.965 -12.015 -6.304 1.00 86.81 124 HIS A N 1
ATOM 1016 C CA . HIS A 1 124 ? -8.126 -12.974 -5.584 1.00 86.81 124 HIS A CA 1
ATOM 1017 C C . HIS A 1 124 ? -7.366 -12.294 -4.440 1.00 86.81 124 HIS A C 1
ATOM 1019 O O . HIS A 1 124 ? -7.324 -12.819 -3.335 1.00 86.81 124 HIS A O 1
ATOM 1025 N N . THR A 1 125 ? -6.826 -11.098 -4.678 1.00 87.31 125 THR A N 1
ATOM 1026 C CA . THR A 1 125 ? -6.086 -10.344 -3.656 1.00 87.31 125 THR A CA 1
ATOM 1027 C C . THR A 1 125 ? -7.000 -9.921 -2.506 1.00 87.31 125 THR A C 1
ATOM 1029 O O . THR A 1 125 ? -6.630 -10.087 -1.346 1.00 87.31 125 THR A O 1
ATOM 1032 N N . VAL A 1 126 ? -8.213 -9.453 -2.810 1.00 87.06 126 VAL A N 1
ATOM 1033 C CA . VAL A 1 126 ? -9.224 -9.076 -1.809 1.00 87.06 126 VAL A CA 1
ATOM 1034 C C . VAL A 1 126 ? -9.692 -10.279 -0.992 1.00 87.06 126 VAL A C 1
ATOM 1036 O O . VAL A 1 126 ? -9.763 -10.173 0.223 1.00 87.06 126 VAL A O 1
ATOM 1039 N N . ASN A 1 127 ? -9.919 -11.437 -1.615 1.00 85.88 127 ASN A N 1
ATOM 1040 C CA . ASN A 1 127 ? -10.344 -12.652 -0.907 1.00 85.88 127 ASN A CA 1
ATOM 1041 C C . ASN A 1 127 ? -9.292 -13.210 0.069 1.00 85.88 127 ASN A C 1
ATOM 1043 O O . ASN A 1 127 ? -9.611 -14.076 0.877 1.00 85.88 127 ASN A O 1
ATOM 1047 N N . THR A 1 128 ? -8.035 -12.769 -0.037 1.00 85.00 128 THR A N 1
ATOM 1048 C CA . THR A 1 128 ? -6.953 -13.190 0.870 1.00 85.00 128 THR A CA 1
ATOM 1049 C C . THR A 1 128 ? -6.756 -12.266 2.075 1.00 85.00 128 THR A C 1
ATOM 1051 O O . THR A 1 128 ? -5.907 -12.576 2.910 1.00 85.00 128 THR A O 1
ATOM 1054 N N . ILE A 1 129 ? -7.487 -11.146 2.142 1.00 82.50 129 ILE A N 1
ATOM 1055 C CA . ILE A 1 129 ? -7.428 -10.135 3.214 1.00 82.50 129 ILE A CA 1
ATOM 1056 C C . ILE A 1 129 ? -8.459 -10.450 4.294 1.00 82.50 129 ILE A C 1
ATOM 1058 O O . ILE A 1 129 ? -8.082 -10.293 5.481 1.00 82.50 129 ILE A O 1
#

Radius of gyration: 14.43 Å; chains: 1; bounding box: 39×24×38 Å

Secondary structure (DSSP, 8-state):
---HHHHHHHHHHHTT-S--HHHHHHTT-SS--B-TTTSSSB--HHIIIIISHHHHHHHHHHHHHTT------SHHHHHHHHHHH--SHHHHHHHHHHHHHHHHHHHHHHHHHHHHS----HHHHHHT-